Protein AF-A0A358F7W3-F1 (afdb_monomer)

Secondary structure (DSSP, 8-state):
--HHHHHHHHHHHHHHHTT--HHHHHHHHHHHHH-HHHHHHHHHHHH-HHHHHHHHHHHHHHHHHHHTT--HHHHHHHHHHHTHHHHHHTHHHHHHHHHHHT-

Nearest PDB structures (foldseek):
  5cwg-assembly1_A  TM=4.131E-01  e=8.336E-01  synthetic construct
  5cwc-assembly1_A  TM=4.164E-01  e=1.290E+00  synthetic construct

Structure (mmCIF, N/CA/C/O backbone):
data_AF-A0A358F7W3-F1
#
_entry.id   AF-A0A358F7W3-F1
#
loop_
_atom_site.group_PDB
_atom_site.id
_atom_site.type_symbol
_atom_site.label_atom_id
_atom_site.label_alt_id
_atom_site.label_comp_id
_atom_site.label_asym_id
_atom_site.label_entity_id
_atom_site.label_seq_id
_atom_site.pdbx_PDB_ins_code
_atom_site.Cartn_x
_atom_site.Cartn_y
_atom_site.Cartn_z
_atom_site.occupancy
_atom_site.B_iso_or_equiv
_atom_site.auth_seq_id
_atom_site.auth_comp_id
_atom_site.auth_asym_id
_atom_site.auth_atom_id
_atom_site.pdbx_PDB_model_num
ATOM 1 N N . MET A 1 1 ? 23.084 21.309 9.017 1.00 41.81 1 MET A N 1
ATOM 2 C CA . MET A 1 1 ? 21.790 20.886 8.437 1.00 41.81 1 MET A CA 1
ATOM 3 C C . MET A 1 1 ? 22.109 19.824 7.390 1.00 41.81 1 MET A C 1
ATOM 5 O O . MET A 1 1 ? 22.559 20.172 6.308 1.00 41.81 1 MET A O 1
ATOM 9 N N . ASN A 1 2 ? 22.053 18.537 7.748 1.00 36.56 2 ASN A N 1
ATOM 10 C CA . ASN A 1 2 ? 22.414 17.463 6.815 1.00 36.56 2 ASN A CA 1
ATOM 11 C C . ASN A 1 2 ? 21.317 17.317 5.752 1.00 36.56 2 ASN A C 1
ATOM 13 O O . ASN A 1 2 ? 20.139 17.220 6.090 1.00 36.56 2 ASN A O 1
ATOM 17 N N . ILE A 1 3 ? 21.718 17.253 4.480 1.00 47.94 3 ILE A N 1
ATOM 18 C CA . ILE A 1 3 ? 20.870 17.054 3.285 1.00 47.94 3 ILE A CA 1
ATOM 19 C C . ILE A 1 3 ? 19.897 15.859 3.445 1.00 47.94 3 ILE A C 1
ATOM 21 O O . ILE A 1 3 ? 18.813 15.843 2.864 1.00 47.94 3 ILE A O 1
ATOM 25 N N . MET A 1 4 ? 20.255 14.898 4.301 1.00 51.03 4 MET A N 1
ATOM 26 C CA . MET A 1 4 ? 19.493 13.696 4.657 1.00 51.03 4 MET A CA 1
ATOM 27 C C . MET A 1 4 ? 18.152 13.991 5.368 1.00 51.03 4 MET A C 1
ATOM 29 O O . MET A 1 4 ? 17.154 13.330 5.101 1.00 51.03 4 MET A O 1
ATOM 33 N N . GLY A 1 5 ? 18.077 15.034 6.206 1.00 50.59 5 GLY A N 1
ATOM 34 C CA . GLY A 1 5 ? 16.853 15.357 6.958 1.00 50.59 5 GLY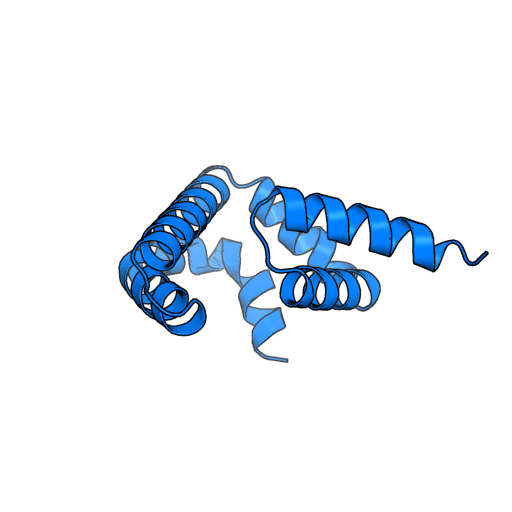 A CA 1
ATOM 35 C C . GLY A 1 5 ? 15.735 15.960 6.101 1.00 50.59 5 GLY A C 1
ATOM 36 O O . GLY A 1 5 ? 14.556 15.778 6.392 1.00 50.59 5 GLY A O 1
ATOM 37 N N . PHE A 1 6 ? 16.092 16.649 5.015 1.00 57.28 6 PHE A N 1
ATOM 38 C CA . PHE A 1 6 ? 15.117 17.312 4.148 1.00 57.28 6 PHE A CA 1
ATOM 39 C C . PHE A 1 6 ? 14.403 16.322 3.215 1.00 57.28 6 PHE A C 1
ATO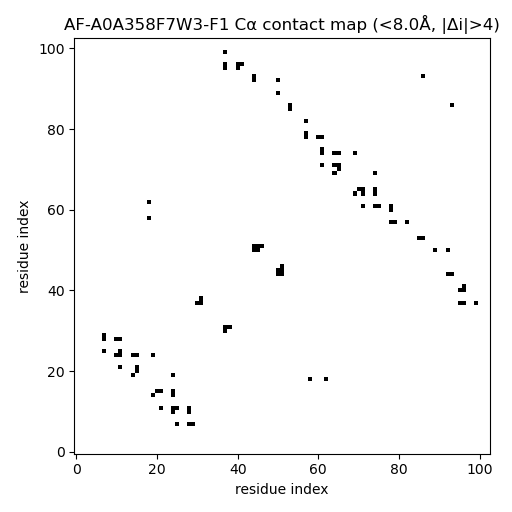M 41 O O . PHE A 1 6 ? 13.189 16.406 3.045 1.00 57.28 6 PHE A O 1
ATOM 48 N N . LYS A 1 7 ? 15.127 15.337 2.662 1.00 57.47 7 LYS A N 1
ATOM 49 C CA . LYS A 1 7 ? 14.534 14.297 1.802 1.00 57.47 7 LYS A CA 1
ATOM 50 C C . LYS A 1 7 ? 13.575 13.391 2.575 1.00 57.47 7 LYS A C 1
ATOM 52 O O . LYS A 1 7 ? 12.437 13.221 2.147 1.00 57.47 7 LYS A O 1
ATOM 57 N N . SER A 1 8 ? 13.990 12.901 3.743 1.00 56.25 8 SER A N 1
ATOM 58 C CA . SER A 1 8 ? 13.144 12.075 4.615 1.00 56.25 8 SER A CA 1
ATOM 59 C C . SER A 1 8 ? 11.856 12.806 5.030 1.00 56.25 8 SER A C 1
ATOM 61 O O . SER A 1 8 ? 10.769 12.231 4.997 1.00 56.25 8 SER A O 1
ATOM 63 N N . TYR A 1 9 ? 11.940 14.113 5.303 1.00 59.84 9 TYR A N 1
ATOM 64 C CA . TYR A 1 9 ? 10.778 14.941 5.634 1.00 59.84 9 TYR A CA 1
ATOM 65 C C . TYR A 1 9 ? 9.763 15.059 4.482 1.00 59.84 9 TYR A C 1
ATOM 67 O O . TYR A 1 9 ? 8.561 14.890 4.702 1.00 59.84 9 TYR A O 1
ATOM 75 N N . ILE A 1 10 ? 10.225 15.306 3.249 1.00 64.69 10 ILE A N 1
ATOM 76 C CA . ILE A 1 10 ? 9.350 15.404 2.068 1.00 64.69 10 ILE A CA 1
ATOM 77 C C . ILE A 1 10 ? 8.724 14.047 1.732 1.00 64.69 10 ILE A C 1
ATOM 79 O O . ILE A 1 10 ? 7.521 13.981 1.483 1.00 64.69 10 ILE A O 1
ATOM 83 N N . THR A 1 11 ? 9.495 12.961 1.797 1.00 64.06 11 THR A N 1
ATOM 84 C CA . THR A 1 11 ? 8.992 11.597 1.581 1.00 64.06 11 THR A CA 1
ATOM 85 C C . THR A 1 11 ? 7.946 11.226 2.629 1.00 64.06 11 THR A C 1
ATOM 87 O O . THR A 1 11 ? 6.850 10.793 2.277 1.00 64.06 11 THR A O 1
ATOM 90 N N . LYS A 1 12 ? 8.209 11.499 3.913 1.00 61.72 12 LYS A N 1
ATOM 91 C CA . LYS A 1 12 ? 7.248 11.275 5.002 1.00 61.72 12 LYS A CA 1
ATOM 92 C C . LYS A 1 12 ? 5.950 12.049 4.772 1.00 61.72 12 LYS A C 1
ATOM 94 O O . LYS A 1 12 ? 4.870 11.490 4.939 1.00 61.72 12 LYS A O 1
ATOM 99 N N . LYS A 1 13 ? 6.029 13.306 4.327 1.00 53.88 13 LYS A N 1
ATOM 100 C CA . LYS A 1 13 ? 4.847 14.118 4.002 1.00 53.88 13 LYS A CA 1
ATOM 101 C C . LYS A 1 13 ? 4.097 13.622 2.769 1.00 53.88 13 LYS A C 1
ATOM 103 O O . LYS A 1 13 ? 2.873 13.569 2.808 1.00 53.88 13 LYS A O 1
ATOM 108 N N . ALA A 1 14 ? 4.793 13.211 1.713 1.00 57.41 14 ALA A N 1
ATOM 109 C CA . ALA A 1 14 ? 4.173 12.644 0.517 1.00 57.41 14 ALA A CA 1
ATOM 110 C C . ALA A 1 14 ? 3.431 11.331 0.820 1.00 57.41 14 ALA A C 1
ATOM 112 O O . ALA A 1 14 ? 2.325 11.120 0.329 1.00 57.41 14 ALA A O 1
ATOM 113 N N . LEU A 1 15 ? 4.005 10.480 1.672 1.00 59.16 15 LEU A N 1
ATOM 114 C CA . LEU A 1 15 ? 3.398 9.218 2.098 1.00 59.16 15 LEU A CA 1
ATOM 115 C C . LEU A 1 15 ? 2.223 9.449 3.063 1.00 59.16 15 LEU A C 1
ATOM 117 O O . LEU A 1 15 ? 1.170 8.840 2.889 1.00 59.16 15 LEU A O 1
ATOM 121 N N . GLN A 1 16 ? 2.341 10.393 4.005 1.00 52.28 16 GLN A N 1
ATOM 122 C CA . GLN A 1 16 ? 1.230 10.809 4.875 1.00 52.28 16 GLN A CA 1
ATOM 123 C C . GLN A 1 16 ? 0.050 11.385 4.078 1.00 52.28 16 GLN A C 1
ATOM 125 O O . GLN A 1 16 ? -1.100 11.059 4.358 1.00 52.28 16 GLN A O 1
ATOM 130 N N . MET A 1 17 ? 0.317 12.203 3.052 1.00 47.66 17 MET A N 1
ATOM 131 C CA . MET A 1 17 ? -0.723 12.737 2.160 1.00 47.66 17 MET A CA 1
ATOM 132 C C . MET A 1 17 ? -1.408 11.649 1.317 1.00 47.66 17 MET A C 1
ATOM 134 O O . MET A 1 17 ? -2.530 11.857 0.867 1.00 47.66 17 MET A O 1
ATOM 138 N N . LYS A 1 18 ? -0.775 10.481 1.139 1.00 55.66 18 LYS A N 1
ATOM 139 C CA . LYS A 1 18 ? -1.357 9.286 0.503 1.00 55.66 18 LYS A CA 1
ATOM 140 C C . LYS A 1 18 ? -2.094 8.361 1.499 1.00 55.66 18 LYS A C 1
ATOM 142 O O . LYS A 1 18 ? -2.360 7.212 1.159 1.00 55.66 18 LYS A O 1
ATOM 147 N N . GLY A 1 19 ? -2.409 8.835 2.711 1.00 42.75 19 GLY A N 1
ATOM 148 C CA . GLY A 1 19 ? -3.192 8.093 3.716 1.00 42.75 19 GLY A CA 1
ATOM 149 C C . GLY A 1 19 ? -2.374 7.169 4.627 1.00 42.75 19 GLY A C 1
ATOM 150 O O . GLY A 1 19 ? -2.933 6.427 5.435 1.00 42.75 19 GLY A O 1
ATOM 151 N N . MET A 1 20 ? -1.043 7.209 4.526 1.00 60.44 20 MET A N 1
ATOM 152 C CA . MET A 1 20 ? -0.145 6.336 5.284 1.00 60.44 20 MET A CA 1
ATOM 153 C C . MET A 1 20 ? 0.093 6.868 6.702 1.00 60.44 20 MET A C 1
ATOM 155 O O . MET A 1 20 ? 0.307 8.068 6.899 1.00 60.44 20 MET A O 1
ATOM 159 N N . SER A 1 21 ? 0.087 5.981 7.703 1.00 53.72 21 SER A N 1
ATOM 160 C CA . SER A 1 21 ? 0.403 6.365 9.085 1.00 53.72 21 SER A CA 1
ATOM 161 C C . SER A 1 21 ? 1.849 6.869 9.199 1.00 53.72 21 SER A C 1
ATOM 163 O O . SER A 1 21 ? 2.725 6.488 8.420 1.00 53.72 21 SER A O 1
ATOM 165 N N . ALA A 1 22 ? 2.111 7.762 10.158 1.00 49.59 22 ALA A N 1
ATOM 166 C CA . ALA A 1 22 ? 3.418 8.402 10.302 1.00 49.59 22 ALA A CA 1
ATOM 167 C C . ALA A 1 22 ? 4.562 7.399 10.531 1.00 49.59 22 ALA A C 1
ATOM 169 O O . ALA A 1 22 ? 5.652 7.622 10.007 1.00 49.59 22 ALA A O 1
ATOM 170 N N . ASP A 1 23 ? 4.284 6.302 11.237 1.00 51.62 23 ASP A N 1
ATOM 171 C CA . ASP A 1 23 ? 5.260 5.257 11.558 1.00 51.62 23 ASP A CA 1
ATOM 172 C C . ASP A 1 23 ? 5.572 4.381 10.337 1.00 51.62 23 ASP A C 1
ATOM 174 O O . ASP A 1 23 ? 6.731 4.066 10.073 1.00 51.62 23 ASP A O 1
ATOM 178 N N . GLN A 1 24 ? 4.560 4.061 9.523 1.00 54.03 24 GLN A N 1
ATOM 179 C CA . GLN A 1 24 ? 4.757 3.355 8.252 1.00 54.03 24 GLN A CA 1
ATOM 180 C C . GLN A 1 24 ? 5.494 4.228 7.235 1.00 54.03 24 GLN A C 1
ATOM 182 O O . GLN A 1 24 ? 6.407 3.757 6.564 1.00 54.03 24 GLN A O 1
ATOM 187 N N . ALA A 1 25 ? 5.149 5.514 7.154 1.00 54.12 25 ALA A N 1
ATOM 188 C CA . ALA A 1 25 ? 5.836 6.462 6.285 1.00 54.12 25 ALA A CA 1
ATOM 189 C C . ALA A 1 25 ? 7.317 6.623 6.669 1.00 54.12 25 ALA A C 1
ATOM 191 O O . ALA A 1 25 ? 8.163 6.784 5.795 1.00 54.12 25 ALA A O 1
ATOM 192 N N . GLU A 1 26 ? 7.637 6.560 7.963 1.00 51.00 26 GLU A N 1
ATOM 193 C CA . GLU A 1 26 ? 9.005 6.650 8.477 1.00 51.00 26 GLU A CA 1
ATOM 194 C C . GLU A 1 26 ? 9.806 5.363 8.246 1.00 51.00 26 GLU A C 1
ATOM 196 O O . GLU A 1 26 ? 10.958 5.438 7.821 1.00 51.00 26 GLU A O 1
ATOM 201 N N . GLN A 1 27 ? 9.193 4.188 8.414 1.00 58.66 27 GLN A N 1
ATOM 202 C CA . GLN A 1 27 ? 9.825 2.912 8.062 1.00 58.66 27 GLN A CA 1
ATOM 203 C C . GLN A 1 27 ? 10.082 2.791 6.557 1.00 58.66 27 GLN A C 1
ATOM 205 O O . GLN A 1 27 ? 11.179 2.410 6.157 1.00 58.66 27 GLN A O 1
ATOM 210 N N . VAL A 1 28 ? 9.114 3.179 5.723 1.00 56.06 28 VAL A N 1
ATOM 211 C CA . VAL A 1 28 ? 9.262 3.175 4.261 1.00 56.06 28 VAL A CA 1
ATOM 212 C C . VAL A 1 28 ? 10.311 4.194 3.820 1.00 56.06 28 VAL A C 1
ATOM 214 O O . VAL A 1 28 ? 11.153 3.869 2.990 1.00 56.06 28 VAL A O 1
ATOM 217 N N . ALA A 1 29 ? 10.328 5.402 4.394 1.00 59.03 29 ALA A N 1
ATOM 218 C CA . ALA A 1 29 ? 11.363 6.392 4.099 1.00 59.03 29 ALA A CA 1
ATOM 219 C C . ALA A 1 29 ? 12.765 5.884 4.474 1.00 59.03 29 ALA A C 1
ATOM 221 O O . ALA A 1 29 ? 13.696 6.032 3.687 1.00 59.03 29 ALA A O 1
ATOM 222 N N . LYS A 1 30 ? 12.904 5.230 5.632 1.00 62.03 30 LYS A N 1
ATOM 223 C CA . LYS A 1 30 ? 14.177 4.658 6.081 1.00 62.03 30 LYS A CA 1
ATOM 224 C C . LYS A 1 30 ? 14.638 3.503 5.187 1.00 62.03 30 LYS A C 1
ATOM 226 O O . LYS A 1 30 ? 15.796 3.471 4.792 1.00 62.03 30 LYS A O 1
ATOM 231 N N . GLN A 1 31 ? 13.729 2.613 4.789 1.00 58.22 31 GLN A N 1
ATOM 232 C CA . GLN A 1 31 ? 14.037 1.518 3.863 1.00 58.22 31 GLN A CA 1
ATOM 233 C C . GLN A 1 31 ? 14.371 2.010 2.446 1.00 58.22 31 GLN A C 1
ATOM 235 O O . GLN A 1 31 ? 15.220 1.421 1.780 1.00 58.22 31 GLN A O 1
ATOM 240 N N . LEU A 1 32 ? 13.748 3.099 1.987 1.00 59.66 32 LEU A N 1
ATOM 241 C CA . LEU A 1 32 ? 14.064 3.731 0.703 1.00 59.66 32 LEU A CA 1
ATOM 242 C C . LEU A 1 32 ? 15.437 4.405 0.696 1.00 59.66 32 LEU A C 1
ATOM 244 O O . LEU A 1 32 ? 16.133 4.342 -0.317 1.00 59.66 32 LEU A O 1
ATOM 248 N N . ASP A 1 33 ? 15.822 5.023 1.813 1.00 56.69 33 ASP A N 1
ATOM 249 C CA . ASP A 1 33 ? 17.151 5.612 1.987 1.00 56.69 33 ASP A CA 1
ATOM 250 C C . ASP A 1 33 ? 18.239 4.529 2.125 1.00 56.69 33 ASP A C 1
ATOM 252 O O . ASP A 1 33 ? 19.337 4.686 1.592 1.00 56.69 33 ASP A O 1
ATOM 256 N N . GLU A 1 34 ? 17.941 3.415 2.801 1.00 62.69 34 GLU A N 1
ATOM 257 C CA . GLU A 1 34 ? 18.890 2.315 3.034 1.00 62.69 34 GLU A CA 1
ATOM 258 C C . GLU A 1 34 ? 19.030 1.363 1.835 1.00 62.69 34 GLU A C 1
ATOM 260 O O . GLU A 1 34 ? 20.008 0.618 1.753 1.00 62.69 34 GLU A O 1
ATOM 265 N N . ASN A 1 35 ? 18.081 1.366 0.893 1.00 58.16 35 ASN A N 1
ATOM 266 C CA . ASN A 1 35 ? 18.073 0.396 -0.194 1.00 58.16 35 ASN A CA 1
ATOM 267 C C . ASN A 1 35 ? 17.469 0.988 -1.490 1.00 58.16 35 ASN A C 1
ATOM 269 O O . ASN A 1 35 ? 16.275 0.841 -1.759 1.00 58.16 35 ASN A O 1
ATOM 273 N N . PRO A 1 36 ? 18.276 1.655 -2.340 1.00 63.84 36 PRO A N 1
ATOM 274 C CA . PRO A 1 36 ? 17.795 2.368 -3.532 1.00 63.84 36 PRO A CA 1
ATOM 275 C C . PRO A 1 36 ? 17.108 1.467 -4.574 1.00 63.84 36 PRO A C 1
ATOM 277 O O . PRO A 1 36 ? 16.277 1.947 -5.346 1.00 63.84 36 PRO A O 1
ATOM 280 N N . GLN A 1 37 ? 17.364 0.154 -4.553 1.00 60.28 37 GLN A N 1
ATOM 281 C CA . GLN A 1 37 ? 16.626 -0.829 -5.362 1.00 60.28 37 GLN A CA 1
ATOM 282 C C . GLN A 1 37 ? 15.130 -0.882 -5.006 1.00 60.28 37 GLN A C 1
ATOM 284 O O . GLN A 1 37 ? 14.299 -1.200 -5.859 1.00 60.28 37 GLN A O 1
ATOM 289 N N . ILE A 1 38 ? 14.761 -0.527 -3.770 1.00 61.44 38 ILE A N 1
ATOM 290 C CA . ILE A 1 38 ? 13.364 -0.407 -3.334 1.00 61.44 38 ILE A CA 1
ATOM 291 C C . ILE A 1 38 ? 12.694 0.765 -4.042 1.00 61.44 38 ILE A C 1
ATOM 293 O O . ILE A 1 38 ? 11.570 0.628 -4.513 1.00 61.44 38 ILE A O 1
ATOM 297 N N . ALA A 1 39 ? 13.386 1.896 -4.184 1.00 64.62 39 ALA A N 1
ATOM 298 C CA . ALA A 1 39 ? 12.846 3.060 -4.878 1.00 64.62 39 ALA A CA 1
ATOM 299 C C . ALA A 1 39 ? 12.593 2.769 -6.366 1.00 64.62 39 ALA A C 1
ATOM 301 O O . ALA A 1 39 ? 11.549 3.143 -6.898 1.00 64.62 39 ALA A O 1
ATOM 302 N N . GLU A 1 40 ? 13.505 2.053 -7.028 1.00 66.81 40 GLU A N 1
ATOM 303 C CA . GLU A 1 40 ? 13.318 1.616 -8.418 1.00 66.81 40 GLU A CA 1
ATOM 304 C C . GLU A 1 40 ? 12.179 0.603 -8.558 1.00 66.81 40 GLU A C 1
ATOM 306 O O . GLU A 1 40 ? 11.351 0.725 -9.461 1.00 66.81 40 GLU A O 1
ATOM 311 N N . SER A 1 41 ? 12.080 -0.343 -7.623 1.00 65.56 41 SER A N 1
ATOM 312 C CA . SER A 1 41 ? 10.995 -1.326 -7.575 1.00 65.56 41 SER A CA 1
ATOM 313 C C . SER A 1 41 ? 9.634 -0.661 -7.371 1.00 65.56 41 SER A C 1
ATOM 315 O O . SER A 1 41 ? 8.692 -0.947 -8.105 1.00 65.56 41 SER A O 1
ATOM 317 N N . LEU A 1 42 ? 9.526 0.284 -6.431 1.00 66.38 42 LEU A N 1
ATOM 318 C CA . LEU A 1 42 ? 8.308 1.069 -6.223 1.00 66.38 42 LEU A CA 1
ATOM 319 C C . LEU A 1 42 ? 7.957 1.897 -7.460 1.00 66.38 42 LEU A C 1
ATOM 321 O O . LEU A 1 42 ? 6.792 1.960 -7.837 1.00 66.38 42 LEU A O 1
ATOM 325 N N . LYS A 1 43 ? 8.948 2.477 -8.141 1.00 69.19 43 LYS A N 1
ATOM 3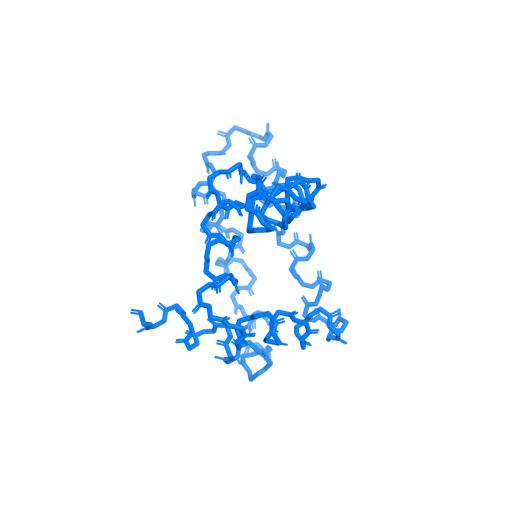26 C CA . LYS A 1 43 ? 8.731 3.231 -9.380 1.00 69.19 43 LYS A CA 1
ATOM 327 C C . LYS A 1 43 ? 8.241 2.338 -10.525 1.00 69.19 43 LYS A C 1
ATOM 329 O O . LYS A 1 43 ? 7.366 2.751 -11.288 1.00 69.19 43 LYS A O 1
ATOM 334 N N . ALA A 1 44 ? 8.764 1.118 -10.643 1.00 71.81 44 ALA A N 1
ATOM 335 C CA . ALA A 1 44 ? 8.298 0.131 -11.615 1.00 71.81 44 ALA A CA 1
ATOM 336 C C . ALA A 1 44 ? 6.845 -0.295 -11.336 1.00 71.81 44 ALA A C 1
ATOM 338 O O . ALA A 1 44 ? 6.043 -0.402 -12.263 1.00 71.81 44 ALA A O 1
ATOM 339 N N . LEU A 1 45 ? 6.485 -0.444 -10.058 1.00 69.06 45 LEU A N 1
ATOM 340 C CA . LEU A 1 45 ? 5.116 -0.729 -9.623 1.00 69.06 45 LEU A CA 1
ATOM 341 C C . LEU A 1 45 ? 4.166 0.446 -9.885 1.00 69.06 45 LEU A C 1
ATOM 343 O O . LEU A 1 45 ? 3.073 0.233 -10.400 1.00 69.06 45 LEU A O 1
ATOM 347 N N . GLU A 1 46 ? 4.587 1.684 -9.603 1.00 67.38 46 GLU A N 1
ATOM 348 C CA . GLU A 1 46 ? 3.810 2.896 -9.908 1.00 67.38 46 GLU A CA 1
ATOM 349 C C . GLU A 1 46 ? 3.595 3.092 -11.418 1.00 67.38 46 GLU A C 1
ATOM 351 O O . GLU A 1 46 ? 2.588 3.672 -11.829 1.00 67.38 46 GLU A O 1
ATOM 356 N N . SER A 1 47 ? 4.524 2.600 -12.242 1.00 77.31 47 SER A N 1
ATOM 357 C CA . SER A 1 47 ? 4.438 2.660 -13.706 1.00 77.31 47 SER A CA 1
ATOM 358 C C . SER A 1 47 ? 3.536 1.567 -14.296 1.00 77.31 47 SER A C 1
ATOM 360 O O . SER A 1 47 ? 3.129 1.669 -15.453 1.00 77.31 47 SER A O 1
ATOM 362 N N . ASN A 1 48 ? 3.181 0.539 -13.516 1.00 82.56 48 ASN A N 1
ATOM 363 C CA . ASN A 1 48 ? 2.211 -0.476 -13.909 1.00 82.56 48 ASN A CA 1
ATOM 364 C C . ASN A 1 48 ? 0.799 -0.032 -13.495 1.00 82.56 48 ASN A C 1
ATOM 366 O O . ASN A 1 48 ? 0.437 -0.053 -12.319 1.00 82.56 48 ASN A O 1
ATOM 370 N N . LYS A 1 49 ? -0.011 0.365 -14.482 1.00 86.00 49 LYS A N 1
ATOM 371 C CA . LYS A 1 49 ? -1.353 0.920 -14.262 1.00 86.00 49 LYS A CA 1
ATOM 372 C C . LYS A 1 49 ? -2.281 -0.033 -13.498 1.00 86.00 49 LYS A C 1
ATOM 374 O O . LYS A 1 49 ? -2.974 0.412 -12.590 1.00 86.00 49 LYS A O 1
ATOM 379 N N . GLU A 1 50 ? -2.269 -1.322 -13.827 1.00 84.31 50 GLU A N 1
ATOM 380 C CA . GLU A 1 50 ? -3.147 -2.320 -13.198 1.00 84.31 50 GLU A CA 1
ATOM 381 C C . GLU A 1 50 ? -2.771 -2.551 -11.734 1.00 84.31 50 GLU A C 1
ATOM 383 O O . GLU A 1 50 ? -3.630 -2.557 -10.852 1.00 84.31 50 GLU A O 1
ATOM 388 N N . VAL A 1 51 ? -1.469 -2.654 -11.459 1.00 82.25 51 VAL A N 1
ATOM 389 C CA . VAL A 1 51 ? -0.955 -2.774 -10.094 1.00 82.25 51 VAL A CA 1
ATOM 390 C C . VAL A 1 51 ? -1.283 -1.516 -9.294 1.00 82.25 51 VAL A C 1
ATOM 392 O O . VAL A 1 51 ? -1.803 -1.613 -8.186 1.00 82.25 51 VAL A O 1
ATOM 395 N N . LYS A 1 52 ? -1.054 -0.328 -9.858 1.00 81.56 52 LYS A N 1
ATOM 396 C CA . LYS A 1 52 ? -1.384 0.940 -9.203 1.00 81.56 52 LYS A CA 1
ATOM 397 C C . LYS A 1 52 ? -2.865 1.021 -8.828 1.00 81.56 52 LYS A C 1
ATOM 399 O O . LYS A 1 52 ? -3.185 1.320 -7.680 1.00 81.56 52 LYS A O 1
ATOM 404 N N . GLU A 1 53 ? -3.761 0.716 -9.762 1.00 85.81 53 GLU A N 1
ATOM 405 C CA . GLU A 1 53 ? -5.206 0.719 -9.509 1.00 85.81 53 GLU A CA 1
ATOM 406 C C . GLU A 1 53 ? -5.613 -0.308 -8.441 1.00 85.81 53 GLU A C 1
ATOM 408 O O . GLU A 1 53 ? -6.481 -0.023 -7.612 1.00 85.81 53 GLU A O 1
ATOM 413 N N . LEU A 1 54 ? -4.983 -1.488 -8.426 1.00 83.94 54 LEU A N 1
ATOM 414 C CA . LEU A 1 54 ? -5.211 -2.503 -7.399 1.00 83.94 54 LEU A CA 1
ATOM 415 C C . LEU A 1 54 ? -4.815 -1.993 -6.005 1.00 83.94 54 LEU A C 1
ATOM 417 O O . LEU A 1 54 ? -5.606 -2.100 -5.067 1.00 83.94 54 LEU A O 1
ATOM 421 N N . PHE A 1 55 ? -3.629 -1.397 -5.867 1.00 80.81 55 PHE A N 1
ATOM 422 C CA . PHE A 1 55 ? -3.166 -0.856 -4.586 1.00 80.81 55 PHE A CA 1
ATOM 423 C C . PHE A 1 55 ? -3.998 0.346 -4.125 1.00 80.81 55 PHE A C 1
ATOM 425 O O . PHE A 1 55 ? -4.327 0.429 -2.945 1.00 80.81 55 PHE A O 1
ATOM 432 N N . GLU A 1 56 ? -4.422 1.231 -5.030 1.00 84.25 56 GLU A N 1
ATOM 433 C CA . GLU A 1 56 ? -5.333 2.330 -4.687 1.00 84.25 56 GLU A CA 1
ATOM 434 C C . GLU A 1 56 ? -6.680 1.819 -4.146 1.00 84.25 56 GLU A C 1
ATOM 436 O O . GLU A 1 56 ? -7.204 2.373 -3.176 1.00 84.25 56 GLU A O 1
ATOM 441 N N . LYS A 1 57 ? -7.236 0.748 -4.731 1.00 85.81 57 LYS A N 1
ATOM 442 C CA . LYS A 1 57 ? -8.464 0.103 -4.231 1.00 85.81 57 LYS A CA 1
ATOM 443 C C . LYS A 1 57 ? -8.255 -0.523 -2.853 1.00 85.81 57 LYS A C 1
ATOM 445 O O . LYS A 1 57 ? -9.079 -0.308 -1.966 1.00 85.81 57 LYS A O 1
ATOM 450 N N . ILE A 1 58 ? -7.152 -1.250 -2.666 1.00 82.75 58 ILE A N 1
ATOM 451 C CA . ILE A 1 58 ? -6.778 -1.847 -1.376 1.00 82.75 58 ILE A CA 1
ATOM 452 C C . ILE A 1 58 ? -6.679 -0.762 -0.298 1.00 82.75 58 ILE A C 1
ATOM 454 O O . ILE A 1 58 ? -7.305 -0.891 0.753 1.00 82.75 58 ILE A O 1
ATOM 458 N N . THR A 1 59 ? -5.957 0.332 -0.561 1.00 77.06 59 THR A N 1
ATOM 459 C CA . THR A 1 59 ? -5.792 1.432 0.399 1.00 77.06 59 THR A CA 1
ATOM 460 C C . THR A 1 59 ? -7.129 2.063 0.773 1.00 77.06 59 THR A C 1
ATOM 462 O O . THR A 1 59 ? -7.422 2.198 1.961 1.00 77.06 59 THR A O 1
ATOM 465 N N . LYS A 1 60 ? -7.976 2.387 -0.214 1.00 86.69 60 LYS A N 1
ATOM 466 C CA . LYS A 1 60 ? -9.307 2.958 0.048 1.00 86.69 60 LYS A CA 1
ATOM 467 C C . LYS A 1 60 ? -10.164 2.039 0.916 1.00 86.69 60 LYS A C 1
ATOM 469 O O . LYS A 1 60 ? -10.754 2.498 1.889 1.00 86.69 60 LYS A O 1
ATOM 474 N N . GLU A 1 61 ? -10.193 0.741 0.622 1.00 86.88 61 GLU A N 1
ATOM 475 C CA . GLU A 1 61 ? -11.012 -0.203 1.388 1.00 86.88 61 GLU A CA 1
ATOM 476 C C . GLU A 1 61 ? -10.489 -0.402 2.824 1.00 86.88 61 GLU A C 1
ATOM 478 O O . GLU A 1 61 ? -11.275 -0.570 3.760 1.00 86.88 61 GLU A O 1
ATOM 483 N N . ILE A 1 62 ? -9.169 -0.335 3.037 1.00 75.25 62 ILE A N 1
ATOM 484 C CA . ILE A 1 62 ? -8.584 -0.330 4.386 1.00 75.25 62 ILE A CA 1
ATOM 485 C C . ILE A 1 62 ? -9.020 0.925 5.147 1.00 75.25 62 ILE A C 1
ATOM 487 O O . ILE A 1 62 ? -9.452 0.816 6.294 1.00 75.25 62 ILE A O 1
ATOM 491 N N . GLU A 1 63 ? -8.949 2.107 4.527 1.00 80.81 63 GLU A N 1
ATOM 492 C CA . GLU A 1 63 ? -9.401 3.358 5.146 1.00 80.81 63 GLU A CA 1
ATOM 493 C C . GLU A 1 63 ? -10.890 3.329 5.501 1.00 80.81 63 GLU A C 1
ATOM 495 O O . GLU A 1 63 ? -11.273 3.777 6.582 1.00 80.81 63 GLU A O 1
ATOM 500 N N . GLU A 1 64 ? -11.732 2.777 4.630 1.00 89.62 64 GLU A N 1
ATOM 501 C CA . GLU A 1 64 ? -13.160 2.593 4.894 1.00 89.62 64 GLU A CA 1
ATOM 502 C C . GLU A 1 64 ? -13.395 1.669 6.094 1.00 89.62 64 GLU A C 1
ATOM 504 O O . GLU A 1 64 ? -14.166 2.008 6.994 1.00 89.62 64 GLU A O 1
ATOM 509 N N . LYS A 1 65 ? -12.674 0.542 6.182 1.00 82.88 65 LYS A N 1
ATOM 510 C CA . LYS A 1 65 ? -12.754 -0.360 7.343 1.00 82.88 65 LYS A CA 1
ATOM 511 C C . LYS A 1 65 ? -12.245 0.290 8.628 1.00 82.88 65 LYS A C 1
ATOM 513 O O . LYS A 1 65 ? -12.856 0.094 9.679 1.00 82.88 65 LYS A O 1
ATOM 518 N N . LYS A 1 66 ? -11.175 1.089 8.554 1.00 84.12 66 LYS A N 1
ATOM 519 C CA . LYS A 1 66 ? -10.669 1.883 9.688 1.00 84.12 66 LYS A CA 1
ATOM 520 C C . LYS A 1 66 ? -11.724 2.876 10.174 1.00 84.12 66 LYS A C 1
ATOM 522 O O . LYS A 1 66 ? -12.002 2.930 11.368 1.00 84.12 66 LYS A O 1
ATOM 527 N N . LYS A 1 67 ? -12.366 3.612 9.258 1.00 87.94 67 LYS A N 1
ATOM 528 C CA . LYS A 1 67 ? -13.468 4.543 9.574 1.00 87.94 67 LYS A CA 1
ATOM 529 C C . LYS A 1 67 ? -14.675 3.831 10.189 1.00 87.94 67 LYS A C 1
ATOM 531 O O . LYS A 1 67 ? -15.329 4.399 11.054 1.00 87.94 67 LYS A O 1
ATOM 536 N N . ALA A 1 68 ? -14.928 2.583 9.798 1.00 92.31 68 ALA A N 1
ATOM 537 C CA . ALA A 1 68 ? -15.960 1.730 10.386 1.00 92.31 68 ALA A CA 1
ATOM 538 C C . ALA A 1 68 ? -15.586 1.143 11.768 1.00 92.31 68 ALA A C 1
ATOM 540 O O . ALA A 1 68 ? -16.324 0.315 12.295 1.00 92.31 68 ALA A O 1
ATOM 541 N N . GLY A 1 69 ? -14.450 1.536 12.357 1.00 87.81 69 GLY A N 1
ATOM 542 C CA . GLY A 1 69 ? -14.015 1.090 13.686 1.00 87.81 69 GLY A CA 1
ATOM 543 C C . GLY A 1 69 ? -13.190 -0.199 13.692 1.00 87.81 69 GLY A C 1
ATOM 544 O O . GLY A 1 69 ? -12.896 -0.735 14.758 1.00 87.81 69 GLY A O 1
ATOM 545 N N . THR A 1 70 ? -12.785 -0.708 12.524 1.00 87.31 70 THR A N 1
ATOM 546 C CA . THR A 1 70 ? -11.889 -1.870 12.445 1.00 87.31 70 THR A CA 1
ATOM 547 C C . THR A 1 70 ? -10.459 -1.438 12.763 1.00 87.31 70 THR A C 1
ATOM 549 O O . THR A 1 70 ? -9.946 -0.498 12.153 1.00 87.31 70 THR A O 1
ATOM 552 N N . ALA A 1 71 ? -9.781 -2.146 13.670 1.00 82.25 71 ALA A N 1
ATOM 553 C CA . ALA A 1 71 ? -8.362 -1.915 13.938 1.00 82.25 71 ALA A CA 1
ATOM 554 C C . ALA A 1 71 ? -7.536 -2.014 12.643 1.00 82.25 71 ALA A C 1
ATOM 556 O O . ALA A 1 71 ? -7.738 -2.928 11.846 1.00 82.25 71 ALA A O 1
ATOM 557 N N . GLU A 1 72 ? -6.593 -1.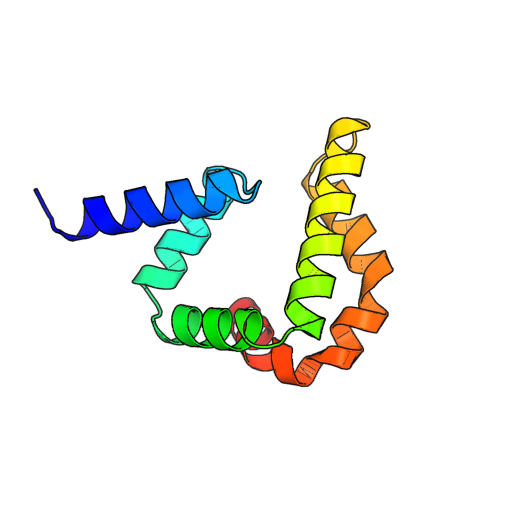095 12.438 1.00 74.81 72 GLU A N 1
ATOM 558 C CA . GLU A 1 72 ? -5.851 -0.938 11.177 1.00 74.81 72 GLU A CA 1
ATOM 559 C C . GLU A 1 72 ? -5.164 -2.220 10.698 1.00 74.81 72 GLU A C 1
ATOM 561 O O . GLU A 1 72 ? -5.321 -2.608 9.541 1.00 74.81 72 GLU A O 1
ATOM 566 N N . GLN A 1 73 ? -4.467 -2.916 11.597 1.00 73.50 73 GLN A N 1
ATOM 567 C CA . GLN A 1 73 ? -3.809 -4.184 11.275 1.00 73.50 73 GLN A CA 1
ATOM 568 C C . GLN A 1 73 ? -4.820 -5.244 10.822 1.00 73.50 73 GLN A C 1
ATOM 570 O O . GLN A 1 73 ? -4.580 -5.975 9.863 1.00 73.50 73 GLN A O 1
ATOM 575 N N . TYR A 1 74 ? -5.984 -5.293 11.469 1.00 74.94 74 TYR A N 1
ATOM 576 C CA . TYR A 1 74 ? -7.035 -6.240 11.122 1.00 74.94 74 TYR A CA 1
ATOM 577 C C . TYR A 1 74 ? -7.728 -5.867 9.802 1.00 74.94 74 TYR A C 1
ATOM 579 O O . TYR A 1 74 ? -7.940 -6.729 8.952 1.00 74.94 74 TYR A O 1
ATOM 587 N N . ALA A 1 75 ? -7.995 -4.578 9.571 1.00 78.19 75 ALA A N 1
ATOM 588 C CA . ALA A 1 75 ? -8.514 -4.065 8.305 1.00 78.19 75 ALA A CA 1
ATOM 589 C C . ALA A 1 75 ? -7.586 -4.420 7.133 1.00 78.19 75 ALA A C 1
ATOM 591 O O . ALA A 1 75 ? -8.054 -4.933 6.117 1.00 78.19 75 ALA A O 1
ATOM 592 N N . ALA A 1 76 ? -6.277 -4.221 7.305 1.00 73.81 76 ALA A N 1
ATOM 593 C CA . ALA A 1 76 ? -5.273 -4.585 6.315 1.00 73.81 76 ALA A CA 1
ATOM 594 C C . ALA A 1 76 ? -5.295 -6.087 6.002 1.00 73.81 76 ALA A C 1
ATOM 596 O O . ALA A 1 76 ? -5.358 -6.455 4.833 1.00 73.81 76 ALA A O 1
ATOM 597 N N . ILE A 1 77 ? -5.331 -6.963 7.013 1.00 79.25 77 ILE A N 1
ATOM 598 C CA . ILE A 1 77 ? -5.387 -8.422 6.806 1.00 79.25 77 ILE A C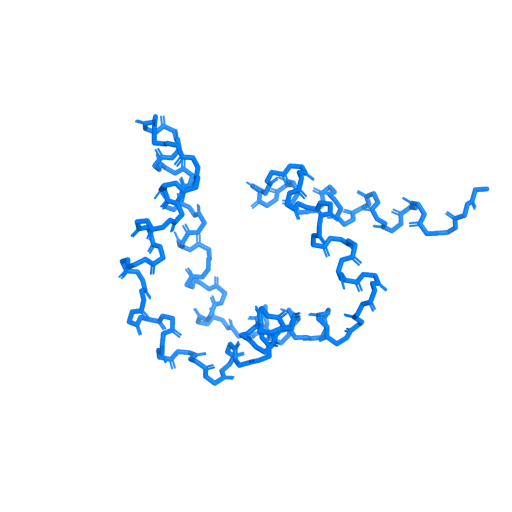A 1
ATOM 599 C C . ILE A 1 77 ? -6.645 -8.832 6.032 1.00 79.25 77 ILE A C 1
ATOM 601 O O . ILE A 1 77 ? -6.562 -9.619 5.088 1.00 79.25 77 ILE A O 1
ATOM 605 N N . LEU A 1 78 ? -7.812 -8.299 6.404 1.00 81.56 78 LEU A N 1
ATOM 606 C CA . LEU A 1 78 ? -9.075 -8.627 5.740 1.00 81.56 78 LEU A CA 1
ATOM 607 C C . LEU A 1 78 ? -9.064 -8.216 4.265 1.00 81.56 78 LEU A C 1
ATOM 609 O O . LEU A 1 78 ? -9.452 -9.001 3.400 1.00 81.56 78 LEU A O 1
ATOM 613 N N . VAL A 1 79 ? -8.605 -6.998 3.975 1.00 83.19 79 VAL A N 1
ATOM 614 C CA . VAL A 1 79 ? -8.564 -6.469 2.608 1.00 83.19 79 VAL A CA 1
ATOM 615 C C . VAL A 1 79 ? -7.505 -7.191 1.778 1.00 83.19 79 VAL A C 1
ATOM 617 O O . VAL A 1 79 ? -7.791 -7.624 0.666 1.00 83.19 79 VAL A O 1
ATOM 620 N N . MET A 1 80 ? -6.312 -7.421 2.325 1.00 81.06 80 MET A N 1
ATOM 621 C CA . MET A 1 80 ? -5.261 -8.169 1.630 1.00 81.06 80 MET A CA 1
ATOM 622 C C . MET A 1 80 ? -5.692 -9.606 1.316 1.00 81.06 80 MET A C 1
ATOM 624 O O . MET A 1 80 ? -5.423 -10.095 0.221 1.00 81.06 80 MET A O 1
ATOM 628 N N . ASN A 1 81 ? -6.416 -10.274 2.222 1.00 86.06 81 ASN A N 1
ATOM 629 C CA . ASN A 1 81 ? -6.988 -11.595 1.949 1.00 86.06 81 ASN A CA 1
ATOM 630 C C . ASN A 1 81 ? -8.051 -11.554 0.844 1.00 86.06 81 ASN A C 1
ATOM 632 O O . ASN A 1 81 ? -8.060 -12.436 -0.014 1.00 86.06 81 ASN A O 1
ATOM 636 N N . LYS A 1 82 ? -8.906 -10.525 0.824 1.00 92.50 82 LYS A N 1
ATOM 637 C CA . LYS A 1 82 ? -9.915 -10.324 -0.227 1.00 92.50 82 LYS A CA 1
ATOM 638 C C . LYS A 1 82 ? -9.275 -10.173 -1.610 1.00 92.50 82 LYS A C 1
ATOM 640 O O . LYS A 1 82 ? -9.711 -10.824 -2.552 1.00 92.50 82 LYS A O 1
ATOM 645 N N . TYR A 1 83 ? -8.222 -9.363 -1.722 1.00 89.56 83 TYR A N 1
ATOM 646 C CA . TYR A 1 83 ? -7.524 -9.109 -2.989 1.00 89.56 83 TYR A CA 1
ATOM 647 C C . TYR A 1 83 ? -6.381 -10.087 -3.278 1.00 89.56 83 TYR A C 1
ATOM 649 O O . TYR A 1 83 ? -5.682 -9.934 -4.278 1.00 89.56 83 TYR A O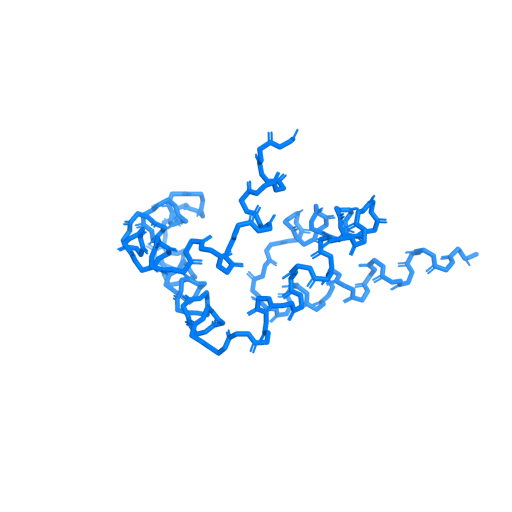 1
ATOM 657 N N . LYS A 1 84 ? -6.186 -11.122 -2.452 1.00 87.44 84 LYS A N 1
ATOM 658 C CA . LYS A 1 84 ? -5.076 -12.078 -2.583 1.00 87.44 84 LYS A CA 1
ATOM 659 C C . LYS A 1 84 ? -4.966 -12.663 -3.991 1.00 87.44 84 LYS A C 1
ATOM 661 O O . LYS A 1 84 ? -3.863 -12.776 -4.515 1.00 87.44 84 LYS A O 1
ATOM 666 N N . ALA A 1 85 ? -6.090 -13.029 -4.606 1.00 91.06 85 ALA A N 1
ATOM 667 C CA . ALA A 1 85 ? -6.095 -13.588 -5.955 1.00 91.06 85 ALA A CA 1
ATOM 668 C C . ALA A 1 85 ? -5.591 -12.580 -7.001 1.00 91.06 85 ALA A C 1
ATOM 670 O O . ALA A 1 85 ? -4.786 -12.943 -7.853 1.00 91.06 85 ALA A O 1
ATOM 671 N N . ASP A 1 86 ? -6.009 -11.317 -6.912 1.00 86.81 86 ASP A N 1
ATOM 672 C CA . ASP A 1 86 ? -5.588 -10.266 -7.842 1.00 86.81 86 ASP A CA 1
ATOM 673 C C . ASP A 1 86 ? -4.127 -9.866 -7.624 1.00 86.81 86 ASP A C 1
ATOM 675 O O . ASP A 1 86 ? -3.371 -9.733 -8.582 1.00 86.81 86 ASP A O 1
ATOM 679 N N . ILE A 1 87 ? -3.680 -9.810 -6.368 1.00 83.81 87 ILE A N 1
ATOM 680 C CA . ILE A 1 87 ? -2.263 -9.643 -6.019 1.00 83.81 87 ILE A CA 1
ATOM 681 C C . ILE A 1 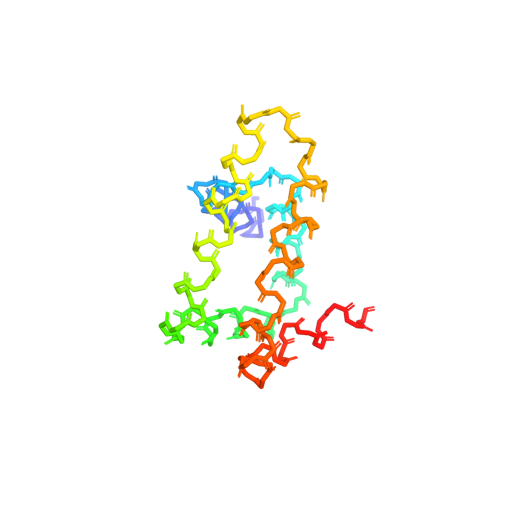87 ? -1.426 -10.763 -6.657 1.00 83.81 87 ILE A C 1
ATOM 683 O O . ILE A 1 87 ? -0.380 -10.503 -7.247 1.00 83.81 87 ILE A O 1
ATOM 687 N N . MET A 1 88 ? -1.900 -12.011 -6.598 1.00 85.19 88 MET A N 1
ATOM 688 C CA . MET A 1 88 ? -1.192 -13.154 -7.181 1.00 85.19 88 MET A CA 1
ATOM 689 C C . MET A 1 88 ? -1.156 -13.129 -8.714 1.00 85.19 88 MET A C 1
ATOM 691 O O . MET A 1 88 ? -0.186 -13.622 -9.286 1.00 85.19 88 MET A O 1
ATOM 695 N N . LYS A 1 89 ? -2.143 -12.526 -9.390 1.00 89.69 89 LYS A N 1
ATOM 696 C CA . LYS A 1 89 ? -2.089 -12.315 -10.851 1.00 89.69 89 LYS A CA 1
ATOM 697 C C . LYS A 1 89 ? -0.943 -11.384 -11.248 1.00 89.69 89 LYS A C 1
ATOM 699 O O . LYS A 1 89 ? -0.327 -11.588 -12.286 1.00 89.69 89 LYS A O 1
ATOM 704 N N . HIS A 1 90 ? -0.613 -10.415 -10.396 1.00 86.00 90 HIS A N 1
ATOM 705 C CA . HIS A 1 90 ? 0.507 -9.495 -10.600 1.00 86.00 90 HIS A CA 1
ATOM 706 C C . HIS A 1 90 ? 1.776 -9.914 -9.848 1.00 86.00 90 HIS A C 1
ATOM 708 O O . HIS A 1 90 ? 2.669 -9.093 -9.643 1.00 86.00 90 HIS A O 1
ATOM 714 N N . ARG A 1 91 ? 1.887 -11.185 -9.438 1.00 81.81 91 ARG A N 1
ATOM 715 C CA . ARG A 1 91 ? 3.008 -11.683 -8.628 1.00 81.81 91 ARG A CA 1
ATOM 716 C C . ARG A 1 91 ? 4.371 -11.390 -9.248 1.00 81.81 91 ARG A C 1
ATOM 718 O O . ARG A 1 91 ? 5.290 -11.080 -8.503 1.00 81.81 91 ARG A O 1
ATOM 725 N N . GLU A 1 92 ? 4.510 -11.488 -10.568 1.00 82.94 92 GLU A N 1
ATOM 726 C CA . GLU A 1 92 ? 5.783 -11.198 -11.242 1.00 82.94 92 GLU A CA 1
ATOM 727 C C . GLU A 1 92 ? 6.150 -9.718 -11.151 1.00 82.94 92 GLU A C 1
ATOM 729 O O . GLU A 1 92 ? 7.265 -9.385 -10.761 1.00 82.94 92 GLU A O 1
ATOM 734 N N . ALA A 1 93 ? 5.188 -8.827 -11.406 1.00 78.31 93 ALA A N 1
ATOM 735 C CA . ALA A 1 93 ? 5.388 -7.391 -11.232 1.00 78.31 93 ALA A CA 1
ATOM 736 C C . ALA A 1 93 ? 5.706 -7.044 -9.769 1.00 78.31 93 ALA A C 1
ATOM 738 O O . ALA A 1 93 ? 6.521 -6.167 -9.506 1.00 78.31 93 ALA A O 1
ATOM 739 N N . LEU A 1 94 ? 5.101 -7.767 -8.821 1.00 76.44 94 LEU A N 1
ATOM 740 C CA . LEU A 1 94 ? 5.303 -7.604 -7.382 1.00 76.44 94 LEU A CA 1
ATOM 741 C C . LEU A 1 94 ? 6.514 -8.357 -6.831 1.00 76.44 94 LEU A C 1
ATOM 743 O O . LEU A 1 94 ? 6.839 -8.179 -5.658 1.00 76.44 94 LEU A O 1
ATOM 747 N N . ALA A 1 95 ? 7.202 -9.169 -7.634 1.00 80.12 95 ALA A N 1
ATOM 748 C CA . ALA A 1 95 ? 8.329 -9.978 -7.184 1.00 80.12 95 ALA A CA 1
ATOM 749 C C . ALA A 1 95 ? 9.439 -9.148 -6.515 1.00 80.12 95 ALA A C 1
ATOM 751 O O . ALA A 1 95 ? 9.915 -9.578 -5.460 1.00 80.12 95 ALA A O 1
ATOM 752 N N . PRO A 1 96 ? 9.802 -7.948 -7.018 1.00 70.69 96 PRO A N 1
ATOM 753 C CA . PRO A 1 96 ? 10.753 -7.088 -6.328 1.00 70.69 96 PRO A CA 1
ATOM 754 C C . PRO A 1 96 ? 10.270 -6.718 -4.923 1.00 70.69 96 PRO A C 1
ATOM 756 O O . PRO A 1 96 ? 11.014 -6.890 -3.965 1.00 70.69 96 PRO A O 1
ATOM 759 N N . LEU A 1 97 ? 8.998 -6.336 -4.759 1.00 69.12 97 LEU A N 1
ATOM 760 C CA . LEU A 1 97 ? 8.413 -6.023 -3.449 1.00 69.12 97 LEU A CA 1
ATOM 761 C C . LEU A 1 97 ? 8.377 -7.241 -2.513 1.00 69.12 97 LEU A C 1
ATOM 763 O O . LEU A 1 97 ? 8.715 -7.132 -1.337 1.00 69.12 97 LEU A O 1
ATOM 767 N N . LEU A 1 98 ? 7.999 -8.413 -3.029 1.00 70.25 98 LEU A N 1
ATOM 768 C CA . LEU A 1 98 ? 7.960 -9.659 -2.258 1.00 70.25 98 LEU A CA 1
ATOM 769 C C . LEU A 1 98 ? 9.356 -10.074 -1.774 1.00 70.25 98 LEU A C 1
ATOM 771 O O . LEU A 1 98 ? 9.499 -10.526 -0.642 1.00 70.25 98 LEU A O 1
ATOM 775 N N . SER A 1 99 ? 10.381 -9.878 -2.607 1.00 67.88 99 SER A N 1
ATOM 776 C CA . SER A 1 99 ? 11.777 -10.182 -2.271 1.00 67.88 99 SER A CA 1
ATOM 777 C C . SER A 1 99 ? 12.326 -9.304 -1.142 1.00 67.88 99 SER A C 1
ATOM 779 O O . SER A 1 99 ? 13.182 -9.744 -0.377 1.00 67.88 99 SER A O 1
ATOM 781 N N . LEU A 1 100 ? 11.793 -8.086 -1.000 1.00 59.41 100 LEU A N 1
ATOM 782 C CA . LEU A 1 100 ? 12.170 -7.145 0.053 1.00 59.41 100 LEU A CA 1
ATOM 783 C C . LEU A 1 100 ? 11.555 -7.502 1.405 1.00 59.41 100 LEU A C 1
ATOM 785 O O . LEU A 1 100 ? 12.170 -7.242 2.427 1.00 59.41 100 LEU A O 1
ATOM 789 N N . MET A 1 101 ? 10.370 -8.118 1.415 1.00 55.72 101 MET A N 1
ATOM 790 C CA . MET A 1 101 ? 9.710 -8.580 2.645 1.00 55.72 101 MET A CA 1
ATOM 791 C C . MET A 1 101 ? 10.249 -9.923 3.159 1.00 55.72 101 MET A C 1
ATOM 793 O O . MET A 1 101 ? 9.895 -10.343 4.256 1.00 55.72 101 MET A O 1
ATOM 797 N N . GLN A 1 102 ? 11.048 -10.627 2.353 1.00 54.78 102 GLN A N 1
ATOM 798 C CA . GLN A 1 102 ? 11.665 -11.909 2.712 1.00 54.78 102 GLN A CA 1
ATOM 799 C C . GLN A 1 102 ? 13.0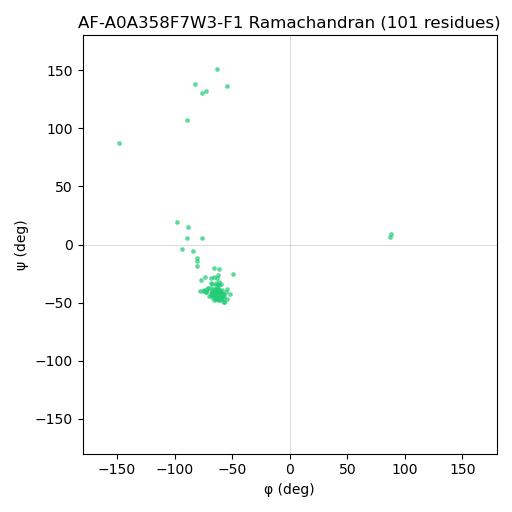78 -11.769 3.301 1.00 54.78 102 GLN A C 1
ATOM 801 O O . GLN A 1 102 ? 13.663 -12.781 3.686 1.00 54.78 102 GLN A O 1
ATOM 806 N N . LYS A 1 103 ? 13.626 -10.551 3.357 1.00 46.94 103 LYS A N 1
ATOM 807 C CA . LYS A 1 103 ? 14.900 -10.232 4.012 1.00 46.94 103 LYS A CA 1
ATOM 808 C C . LYS A 1 103 ? 14.650 -9.526 5.335 1.00 46.94 103 LYS A C 1
ATOM 810 O O . LYS A 1 103 ? 15.432 -9.800 6.267 1.00 46.94 103 LYS A O 1
#

pLDDT: mean 70.11, std 14.04, range [36.56, 92.5]

Foldseek 3Di:
DDPLVVQLVVQLVVCVVLVDDSVVSNVLSVCCVVPVLVVVLVVLQCVDPLSVVLVSVLSVQLVVCVVVVHDSVRSNVVSCVVCVVVCVVCCVSCVSVVVVVVD

Radius of gyration: 14.59 Å; Cα contacts (8 Å, |Δi|>4): 53; chains: 1; bounding box: 38×34×28 Å

Mean predicted aligned error: 11.5 Å

Solvent-accessible surface area (backbone atoms only — not comparable to full-atom values): 5717 Å² total; per-residue (Å²): 134,63,77,68,61,58,55,47,51,53,49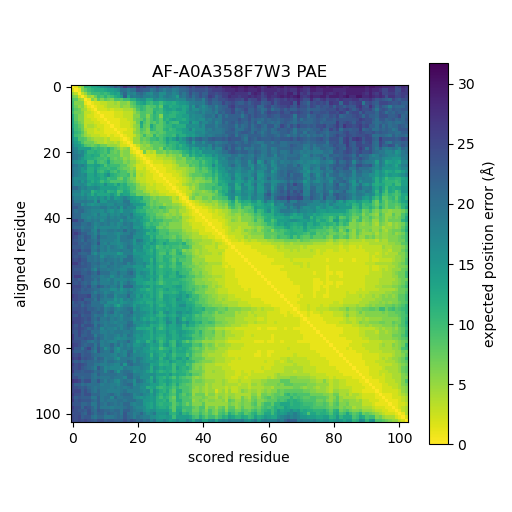,30,49,57,34,38,76,71,75,39,53,72,67,56,20,47,52,50,38,50,49,38,72,76,33,61,68,51,49,53,42,52,50,54,40,64,70,34,63,68,57,38,54,52,51,54,51,49,52,51,53,28,51,52,34,36,74,72,70,36,57,63,72,58,22,45,52,55,47,50,60,71,44,40,68,62,54,58,74,42,38,76,78,40,40,61,61,53,58,62,76,75,109

Sequence (103 aa):
MNIMGFKSYITKKALQMKGMSADQAEQVAKQLDENPQIAESLKALESNKEVKELFEKITKEIEEKKKAGTAEQYAAILVMNKYKADIMKHREALAPLLSLMQK